Protein AF-A0A0C2DEI0-F1 (afdb_monomer_lite)

pLDDT: mean 89.75, std 11.92, range [42.25, 98.69]

Organism: NCBI:txid51022

Radius of gyration: 16.13 Å; chains: 1; bounding box: 39×39×42 Å

Structure (mmCIF, N/CA/C/O backbone):
data_AF-A0A0C2DEI0-F1
#
_entry.id   AF-A0A0C2DEI0-F1
#
loop_
_atom_site.group_PDB
_atom_site.id
_atom_site.type_symbol
_atom_site.label_atom_id
_atom_site.label_alt_id
_atom_site.label_comp_id
_atom_site.label_asym_id
_atom_site.label_entity_id
_atom_site.label_seq_id
_atom_site.pdbx_PDB_ins_code
_atom_site.Cartn_x
_atom_site.Cartn_y
_atom_site.Cartn_z
_atom_site.occupancy
_atom_site.B_iso_or_equiv
_atom_site.auth_seq_id
_atom_site.auth_comp_id
_atom_site.auth_asym_id
_atom_site.auth_atom_id
_atom_site.pdbx_PDB_model_num
ATOM 1 N N . MET A 1 1 ? -5.768 -21.411 6.398 1.00 59.38 1 MET A N 1
ATOM 2 C CA . MET A 1 1 ? -4.368 -20.958 6.208 1.00 59.38 1 MET A CA 1
ATOM 3 C C . MET A 1 1 ? -3.582 -22.077 5.544 1.00 59.38 1 MET A C 1
ATOM 5 O O . MET A 1 1 ? -3.735 -23.209 5.985 1.00 59.38 1 MET A O 1
ATOM 9 N N . SER A 1 2 ? -2.785 -21.774 4.514 1.00 74.81 2 SER A N 1
ATOM 10 C CA . SER A 1 2 ? -1.926 -22.758 3.835 1.00 74.81 2 SER A CA 1
ATOM 11 C C . SER A 1 2 ? -0.788 -23.247 4.741 1.00 74.81 2 SER A C 1
ATOM 13 O O . SER A 1 2 ? -0.393 -22.553 5.680 1.00 74.81 2 SER A O 1
ATOM 15 N N . GLU A 1 3 ? -0.244 -24.431 4.460 1.00 85.38 3 GLU A N 1
ATOM 16 C CA . GLU A 1 3 ? 0.892 -25.004 5.201 1.00 85.38 3 GLU A CA 1
ATOM 17 C C . GLU A 1 3 ? 2.143 -24.119 5.120 1.00 85.38 3 GLU A C 1
ATOM 19 O O . GLU A 1 3 ? 2.821 -23.915 6.123 1.00 85.38 3 GLU A O 1
ATOM 24 N N . ILE A 1 4 ? 2.371 -23.475 3.971 1.00 85.56 4 ILE A N 1
ATOM 25 C CA . ILE A 1 4 ? 3.492 -22.545 3.760 1.00 85.56 4 ILE A CA 1
ATOM 26 C C . ILE A 1 4 ? 3.439 -21.368 4.747 1.00 85.56 4 ILE A C 1
ATOM 28 O O . ILE A 1 4 ? 4.459 -20.984 5.312 1.00 85.56 4 ILE A O 1
ATOM 32 N N . ARG A 1 5 ? 2.250 -20.826 5.046 1.00 82.38 5 ARG A N 1
ATOM 33 C CA . ARG A 1 5 ? 2.115 -19.752 6.049 1.00 82.38 5 ARG A CA 1
ATOM 34 C C . ARG A 1 5 ? 2.444 -20.209 7.469 1.00 82.38 5 ARG A C 1
ATOM 36 O O . ARG A 1 5 ? 2.839 -19.385 8.286 1.00 82.38 5 ARG A O 1
ATOM 43 N N . LYS A 1 6 ? 2.277 -21.499 7.776 1.00 84.44 6 LYS A N 1
ATOM 44 C CA . LYS A 1 6 ? 2.671 -22.052 9.080 1.00 84.44 6 LYS A CA 1
ATOM 45 C C . LYS A 1 6 ? 4.189 -22.168 9.203 1.00 84.44 6 LYS A C 1
ATOM 47 O O . LYS A 1 6 ? 4.690 -22.011 10.311 1.00 84.44 6 LYS A O 1
ATOM 52 N N . LEU A 1 7 ? 4.890 -22.421 8.095 1.00 90.50 7 LEU A N 1
ATOM 53 C CA . LEU A 1 7 ? 6.355 -22.445 8.043 1.00 90.50 7 LEU A CA 1
ATOM 54 C C . LEU A 1 7 ? 6.948 -21.035 8.147 1.00 90.50 7 LEU A C 1
ATOM 56 O O . LEU A 1 7 ? 7.934 -20.830 8.845 1.00 90.50 7 LEU A O 1
ATOM 60 N N . LEU A 1 8 ? 6.323 -20.055 7.493 1.00 90.56 8 LEU A N 1
ATOM 61 C CA . LEU A 1 8 ? 6.815 -18.677 7.412 1.00 90.56 8 LEU A CA 1
ATOM 62 C C . LEU A 1 8 ? 6.225 -17.776 8.506 1.00 90.56 8 LEU A C 1
ATOM 64 O O . LEU A 1 8 ? 5.699 -16.701 8.231 1.00 90.56 8 LEU A O 1
ATOM 68 N N . GLN A 1 9 ? 6.276 -18.216 9.762 1.00 91.19 9 GLN A N 1
ATOM 69 C CA . GLN A 1 9 ? 5.827 -17.388 10.881 1.00 91.19 9 GLN A CA 1
ATOM 70 C C . GLN A 1 9 ? 6.887 -16.359 11.277 1.00 91.19 9 GLN A C 1
ATOM 72 O O . GLN A 1 9 ? 8.081 -16.648 11.309 1.00 91.19 9 GLN A O 1
ATOM 77 N N . PHE A 1 10 ? 6.434 -15.161 11.646 1.00 93.50 10 PHE A N 1
ATOM 78 C CA . PHE A 1 10 ? 7.301 -14.149 12.241 1.00 93.50 10 PHE A CA 1
ATOM 79 C C . PHE A 1 10 ? 7.885 -14.651 13.567 1.00 93.50 10 PHE A C 1
ATOM 81 O O . PHE A 1 10 ? 7.178 -15.276 14.365 1.00 93.50 10 PHE A O 1
ATOM 88 N N . SER A 1 11 ? 9.159 -14.341 13.816 1.00 94.44 11 SER A N 1
ATOM 89 C CA . SER A 1 11 ? 9.832 -14.673 15.074 1.00 94.44 11 SER A CA 1
ATOM 90 C C . SER A 1 11 ? 9.131 -14.016 16.267 1.00 94.44 11 SER A C 1
ATOM 92 O O . SER A 1 11 ? 8.472 -12.982 16.134 1.00 94.44 11 SER A O 1
ATOM 94 N N . ASN A 1 12 ? 9.291 -14.590 17.461 1.00 94.75 12 ASN A N 1
ATOM 95 C CA . ASN A 1 12 ? 8.683 -14.033 18.673 1.00 94.75 12 ASN A CA 1
ATOM 96 C C . ASN A 1 12 ? 9.120 -12.583 18.939 1.00 94.75 12 ASN A C 1
ATOM 98 O O . ASN A 1 12 ? 8.309 -11.786 19.408 1.00 94.75 12 ASN A O 1
ATOM 102 N N . ASP A 1 13 ? 10.359 -12.228 18.597 1.00 93.50 13 ASP A N 1
ATOM 103 C CA . ASP A 1 13 ? 10.866 -10.865 18.755 1.00 93.50 13 ASP A CA 1
ATOM 104 C C . ASP A 1 13 ? 10.181 -9.888 17.795 1.00 93.50 13 ASP A C 1
ATOM 106 O O . ASP A 1 13 ? 9.659 -8.868 18.246 1.00 93.50 13 ASP A O 1
ATOM 110 N N . TYR A 1 14 ? 10.063 -10.237 16.508 1.00 93.00 14 TYR A N 1
ATOM 111 C CA . TYR A 1 14 ? 9.350 -9.406 15.531 1.00 93.00 14 TYR A CA 1
ATOM 112 C C . TYR A 1 14 ? 7.860 -9.290 15.842 1.00 93.00 14 TYR A C 1
ATOM 114 O O . TYR A 1 14 ? 7.273 -8.230 15.646 1.00 93.00 14 TYR A O 1
ATOM 122 N N . ARG A 1 15 ? 7.241 -10.347 16.380 1.00 93.94 15 ARG A N 1
ATOM 123 C CA . ARG A 1 15 ? 5.848 -10.287 16.845 1.00 93.94 15 ARG A CA 1
ATOM 124 C C . ARG A 1 15 ? 5.693 -9.347 18.033 1.00 93.94 15 ARG A C 1
ATOM 126 O O . ARG A 1 15 ? 4.733 -8.585 18.066 1.00 93.94 15 ARG A O 1
ATOM 133 N N . ARG A 1 16 ? 6.613 -9.387 19.002 1.00 93.00 16 ARG A N 1
ATOM 134 C CA . ARG A 1 16 ? 6.573 -8.525 20.193 1.00 93.00 16 ARG A CA 1
ATOM 135 C C . ARG A 1 16 ? 6.727 -7.052 19.818 1.00 93.00 16 ARG A C 1
ATOM 137 O O . ARG A 1 16 ? 5.898 -6.245 20.223 1.00 93.00 16 ARG A O 1
ATOM 144 N N . GLU A 1 17 ? 7.744 -6.724 19.024 1.00 92.00 17 GLU A N 1
ATOM 145 C CA . GLU A 1 17 ? 7.976 -5.355 18.545 1.00 92.00 17 GLU A CA 1
ATOM 146 C C . GLU A 1 17 ? 6.839 -4.882 17.630 1.00 92.00 17 GLU A C 1
ATOM 148 O O . GLU A 1 17 ? 6.298 -3.790 17.795 1.00 92.00 17 GLU A O 1
ATOM 153 N N . GLY A 1 18 ? 6.406 -5.750 16.717 1.00 92.69 18 GLY A N 1
ATOM 154 C CA . GLY A 1 18 ? 5.309 -5.478 15.803 1.00 92.69 18 GLY A CA 1
ATOM 155 C C . GLY A 1 18 ? 3.980 -5.228 16.509 1.00 92.69 18 GLY A C 1
ATOM 156 O O . GLY A 1 18 ? 3.272 -4.294 16.151 1.00 92.69 18 GLY A O 1
ATOM 157 N N . ASN A 1 19 ? 3.635 -6.012 17.534 1.00 93.25 19 ASN A N 1
ATOM 158 C CA . ASN A 1 19 ? 2.376 -5.849 18.270 1.00 93.25 19 ASN A CA 1
ATOM 159 C C . ASN A 1 19 ? 2.254 -4.473 18.923 1.00 93.25 19 ASN A C 1
ATOM 161 O O . ASN A 1 19 ? 1.193 -3.867 18.831 1.00 93.25 19 ASN A O 1
ATOM 165 N N . TYR A 1 20 ? 3.344 -3.948 19.487 1.00 88.75 20 TYR A N 1
ATOM 166 C CA . TYR A 1 20 ? 3.351 -2.594 20.039 1.00 88.75 20 TYR A CA 1
ATOM 167 C C . TYR A 1 20 ? 2.947 -1.550 18.985 1.00 88.75 20 TYR A C 1
ATOM 169 O O . TYR A 1 20 ? 2.083 -0.706 19.226 1.00 88.75 20 TYR A O 1
ATOM 177 N N . MET A 1 21 ? 3.508 -1.652 17.778 1.00 87.50 21 MET A N 1
ATOM 178 C CA . MET A 1 21 ? 3.168 -0.758 16.668 1.00 87.50 21 MET A CA 1
ATOM 179 C C . MET A 1 21 ? 1.740 -0.965 16.156 1.00 87.50 21 MET A C 1
ATOM 181 O O . MET A 1 21 ? 1.054 -0.003 15.808 1.00 87.50 21 MET A O 1
ATOM 185 N N . ILE A 1 22 ? 1.273 -2.211 16.117 1.00 89.69 22 ILE A N 1
ATOM 186 C CA . ILE A 1 22 ? -0.091 -2.552 15.708 1.00 89.69 22 ILE A CA 1
ATOM 187 C C . ILE A 1 22 ? -1.121 -1.966 16.659 1.00 89.69 22 ILE A C 1
ATOM 189 O O . ILE A 1 22 ? -2.128 -1.445 16.184 1.00 89.69 22 ILE A O 1
ATOM 193 N N . ASP A 1 23 ? -0.879 -2.018 17.963 1.00 87.81 23 ASP A N 1
ATOM 194 C CA . ASP A 1 23 ? -1.809 -1.482 18.953 1.00 87.81 23 ASP A CA 1
ATOM 195 C C . ASP A 1 23 ? -1.954 0.036 18.798 1.00 87.81 23 ASP A C 1
ATOM 197 O O . ASP A 1 23 ? -3.075 0.543 18.783 1.00 87.81 23 ASP A O 1
ATOM 201 N N . LEU A 1 24 ? -0.851 0.750 18.537 1.00 84.06 24 LEU A N 1
ATOM 202 C CA . LEU A 1 24 ? -0.876 2.184 18.225 1.00 84.06 24 LEU A CA 1
ATOM 203 C C . LEU A 1 24 ? -1.666 2.495 16.944 1.00 84.06 24 LEU A C 1
ATOM 205 O O . LEU A 1 24 ? -2.422 3.466 16.893 1.00 84.06 24 LEU A O 1
ATOM 209 N N . LEU A 1 25 ? -1.507 1.678 15.898 1.00 83.75 25 LEU A N 1
ATOM 210 C CA . LEU A 1 25 ? -2.193 1.888 14.622 1.00 83.75 25 LEU A CA 1
ATOM 211 C C . LEU A 1 25 ? -3.681 1.530 14.699 1.00 83.75 25 LEU A C 1
ATOM 213 O O . LEU A 1 25 ? -4.513 2.282 14.194 1.00 83.75 25 LEU A O 1
ATOM 217 N N . ARG A 1 26 ? -4.040 0.419 15.354 1.00 80.38 26 ARG A N 1
ATOM 218 C CA . ARG A 1 26 ? -5.418 -0.101 15.411 1.00 80.38 26 ARG A CA 1
ATOM 219 C C . ARG A 1 26 ? -6.407 0.848 16.070 1.00 80.38 26 ARG A C 1
ATOM 221 O O . ARG A 1 26 ? -7.588 0.772 15.742 1.00 80.38 26 ARG A O 1
ATOM 228 N N . MET A 1 27 ? -5.942 1.750 16.935 1.00 67.44 27 MET A N 1
ATOM 229 C CA . MET A 1 27 ? -6.793 2.774 17.549 1.00 67.44 27 MET A CA 1
ATOM 230 C C . MET A 1 27 ? -7.466 3.680 16.509 1.00 67.44 27 MET A C 1
ATOM 232 O O . MET A 1 27 ? -8.609 4.078 16.704 1.00 67.44 27 MET A O 1
ATOM 236 N N . ASN A 1 28 ? -6.786 3.956 15.391 1.00 73.06 28 ASN A N 1
ATOM 237 C CA . ASN A 1 28 ? -7.259 4.882 14.354 1.00 73.06 28 ASN A CA 1
ATOM 238 C C . ASN A 1 28 ? -7.402 4.223 12.968 1.00 73.06 28 ASN A C 1
ATOM 240 O O . ASN A 1 28 ? -8.036 4.776 12.068 1.00 73.06 28 ASN A O 1
ATOM 244 N N . TYR A 1 29 ? -6.813 3.040 12.786 1.00 76.44 29 TYR A N 1
ATOM 245 C CA . TYR A 1 29 ? -6.652 2.383 11.495 1.00 76.44 29 TYR A CA 1
ATOM 246 C C . TYR A 1 29 ? -6.900 0.883 11.630 1.00 76.44 29 TYR A C 1
ATOM 248 O O . TYR A 1 29 ? -6.016 0.096 11.969 1.00 76.44 29 TYR A O 1
ATOM 256 N N . SER A 1 30 ? -8.127 0.474 11.324 1.00 77.75 30 SER A N 1
ATOM 257 C CA . SER A 1 30 ? -8.475 -0.929 11.127 1.00 77.75 30 SER A CA 1
ATOM 258 C C . SER A 1 30 ? -8.996 -1.127 9.711 1.00 77.75 30 SER A C 1
ATOM 260 O O . SER A 1 30 ? -9.523 -0.204 9.095 1.00 77.75 30 SER A O 1
ATOM 262 N N . ASN A 1 31 ? -8.834 -2.342 9.193 1.00 81.75 31 ASN A N 1
ATOM 263 C CA . ASN A 1 31 ? -9.343 -2.740 7.886 1.00 81.75 31 ASN A CA 1
ATOM 264 C C . ASN A 1 31 ? -8.809 -1.883 6.723 1.00 81.75 31 ASN A C 1
ATOM 266 O O . ASN A 1 31 ? -9.553 -1.177 6.049 1.00 81.75 31 ASN A O 1
ATOM 270 N N . LEU A 1 32 ? -7.495 -1.947 6.498 1.00 94.06 32 LEU A N 1
ATOM 271 C CA . LEU A 1 32 ? -6.811 -1.091 5.530 1.00 94.06 32 LEU A CA 1
ATOM 272 C C . LEU A 1 32 ? -6.886 -1.639 4.101 1.00 94.06 32 LEU A C 1
ATOM 274 O O . LEU A 1 32 ? -6.723 -2.844 3.873 1.00 94.06 32 LEU A O 1
ATOM 278 N N . MET A 1 33 ? -7.045 -0.721 3.144 1.00 97.06 33 MET A N 1
ATOM 279 C CA . MET A 1 33 ? -6.646 -0.919 1.754 1.00 97.06 33 MET A CA 1
ATOM 280 C C . MET A 1 33 ? -5.148 -0.630 1.625 1.00 97.06 33 MET A C 1
ATOM 282 O O . MET A 1 33 ? -4.708 0.517 1.697 1.00 97.06 33 MET A O 1
ATOM 286 N N . CYS A 1 34 ? -4.350 -1.669 1.439 1.00 97.75 34 CYS A N 1
ATOM 287 C CA . CYS A 1 34 ? -2.906 -1.537 1.334 1.00 97.75 34 CYS A CA 1
ATOM 288 C C . CYS A 1 34 ? -2.447 -1.444 -0.116 1.00 97.75 34 CYS A C 1
ATOM 290 O O . CYS A 1 34 ? -3.028 -2.061 -1.007 1.00 97.75 34 CYS A O 1
ATOM 292 N N . ILE A 1 35 ? -1.396 -0.668 -0.355 1.00 98.56 35 ILE A N 1
ATOM 293 C CA . ILE A 1 35 ? -0.853 -0.409 -1.686 1.00 98.56 35 ILE A CA 1
ATOM 294 C C . ILE A 1 35 ? 0.655 -0.589 -1.612 1.00 98.56 35 ILE A C 1
ATOM 296 O O . ILE A 1 35 ? 1.301 0.038 -0.780 1.00 98.56 35 ILE A O 1
ATOM 300 N N . HIS A 1 36 ? 1.224 -1.405 -2.490 1.00 98.44 36 HIS A N 1
ATOM 301 C CA . HIS A 1 36 ? 2.668 -1.475 -2.682 1.00 98.44 36 HIS A CA 1
ATOM 302 C C . HIS A 1 36 ? 3.063 -0.759 -3.973 1.00 98.44 36 HIS A C 1
ATOM 304 O O . HIS A 1 36 ? 2.525 -1.070 -5.044 1.00 98.44 36 HIS A O 1
ATOM 310 N N . ILE A 1 37 ? 4.024 0.159 -3.872 1.00 98.00 37 ILE A N 1
ATOM 311 C CA . ILE A 1 37 ? 4.657 0.851 -4.999 1.00 98.00 37 ILE A CA 1
ATOM 312 C C . ILE A 1 37 ? 6.140 0.488 -5.084 1.00 98.00 37 ILE A C 1
ATOM 314 O O . ILE A 1 37 ? 6.789 0.271 -4.063 1.00 98.00 37 ILE A O 1
ATOM 318 N N . ARG A 1 38 ? 6.674 0.440 -6.307 1.00 95.94 38 ARG A N 1
ATOM 319 C CA . ARG A 1 38 ? 8.112 0.304 -6.572 1.00 95.94 38 ARG A CA 1
ATOM 320 C C . ARG A 1 38 ? 8.492 1.286 -7.667 1.00 95.94 38 ARG A C 1
ATOM 322 O O . ARG A 1 38 ? 7.883 1.273 -8.741 1.00 95.94 38 ARG A O 1
ATOM 329 N N . ARG A 1 39 ? 9.447 2.173 -7.389 1.00 94.06 39 ARG A N 1
ATOM 330 C CA . ARG A 1 39 ? 9.822 3.230 -8.333 1.00 94.06 39 ARG A CA 1
ATOM 331 C C . ARG A 1 39 ? 11.310 3.406 -8.539 1.00 94.06 39 ARG A C 1
ATOM 333 O O . ARG A 1 39 ? 11.679 3.551 -9.689 1.00 94.06 39 ARG A O 1
ATOM 340 N N . THR A 1 40 ? 12.128 3.452 -7.497 1.00 92.56 40 THR A N 1
ATOM 341 C CA . THR A 1 40 ? 13.501 3.989 -7.552 1.00 92.56 40 THR A CA 1
ATOM 342 C C . THR A 1 40 ? 14.317 3.451 -8.735 1.00 92.56 40 THR A C 1
ATOM 344 O O . THR A 1 40 ? 14.473 4.132 -9.747 1.00 92.56 40 THR A O 1
ATOM 347 N N . ASP A 1 41 ? 14.760 2.205 -8.647 1.00 86.56 41 ASP A N 1
ATOM 348 C CA . ASP A 1 41 ? 15.402 1.441 -9.717 1.00 86.56 41 ASP A CA 1
ATOM 349 C C . ASP A 1 41 ? 14.458 1.183 -10.907 1.00 86.56 41 ASP A C 1
ATOM 351 O O . ASP A 1 41 ? 14.874 1.201 -12.065 1.00 86.56 41 ASP A O 1
ATOM 355 N N . PHE A 1 42 ? 13.160 1.030 -10.643 1.00 88.12 42 PHE A N 1
ATOM 356 C CA . PHE A 1 42 ? 12.150 0.694 -11.653 1.00 88.12 42 PHE A CA 1
ATOM 357 C C . PHE A 1 42 ? 11.859 1.819 -12.665 1.00 88.12 42 PHE A C 1
ATOM 359 O O . PHE A 1 42 ? 11.310 1.551 -13.738 1.00 88.12 42 PHE A O 1
ATOM 366 N N . VAL A 1 43 ? 12.204 3.075 -12.358 1.00 87.88 43 VAL A N 1
ATOM 367 C CA . VAL A 1 43 ? 12.072 4.207 -13.289 1.00 87.88 43 VAL A CA 1
ATOM 368 C C . VAL A 1 43 ? 13.044 4.039 -14.455 1.00 87.88 43 VAL A C 1
ATOM 370 O O . VAL A 1 43 ? 12.648 4.270 -15.595 1.00 87.88 43 VAL A O 1
ATOM 373 N N . GLY A 1 44 ? 14.277 3.589 -14.194 1.00 83.12 44 GLY A N 1
ATOM 374 C CA . GLY A 1 44 ? 15.311 3.419 -15.223 1.00 83.12 44 GLY A CA 1
ATOM 375 C C . GLY A 1 44 ? 14.979 2.338 -16.254 1.00 83.12 44 GLY A C 1
ATOM 376 O O . GLY A 1 44 ? 15.372 2.450 -17.410 1.00 83.12 44 GLY A O 1
ATOM 377 N N . ILE A 1 45 ? 14.193 1.340 -15.850 1.00 81.81 45 ILE A N 1
ATOM 378 C CA . ILE A 1 45 ? 13.757 0.212 -16.687 1.00 81.81 45 ILE A CA 1
ATOM 379 C C . ILE A 1 45 ? 12.283 0.316 -17.121 1.00 81.81 45 ILE A C 1
ATOM 381 O O . ILE A 1 45 ? 11.703 -0.649 -17.605 1.00 81.81 45 ILE A O 1
ATOM 385 N N . ASN A 1 46 ? 11.665 1.493 -16.963 1.00 85.50 46 ASN A N 1
ATOM 386 C CA . ASN A 1 46 ? 10.300 1.800 -17.409 1.00 85.50 46 ASN A CA 1
ATOM 387 C C . ASN A 1 46 ? 9.204 0.847 -16.882 1.00 85.50 46 ASN A C 1
ATOM 389 O O . ASN A 1 46 ? 8.172 0.672 -17.526 1.00 85.50 46 ASN A O 1
ATOM 393 N N . VAL A 1 47 ? 9.388 0.266 -15.692 1.00 86.88 47 VAL A N 1
ATOM 394 C CA . VAL A 1 47 ? 8.392 -0.604 -15.023 1.00 86.88 47 VAL A CA 1
ATOM 395 C C . VAL A 1 47 ? 7.884 -0.035 -13.697 1.00 86.88 47 VAL A C 1
ATOM 397 O O . VAL A 1 47 ? 7.159 -0.688 -12.950 1.00 86.88 47 VAL A O 1
ATOM 400 N N . ALA A 1 48 ? 8.236 1.216 -13.400 1.00 91.50 48 ALA A N 1
ATOM 401 C CA . ALA A 1 48 ? 7.796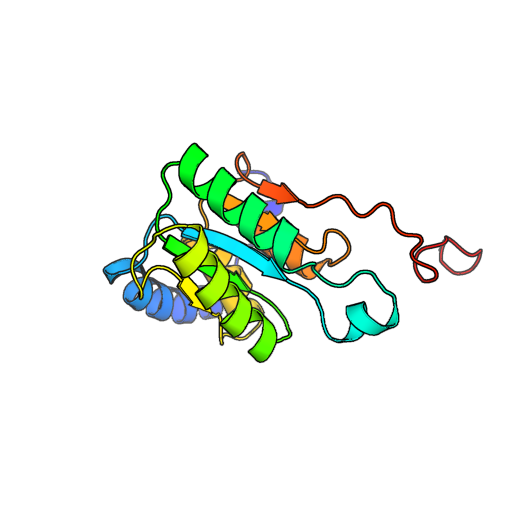 1.915 -12.201 1.00 91.50 48 ALA A CA 1
ATOM 402 C C . ALA A 1 48 ? 6.269 2.023 -12.102 1.00 91.50 48 ALA A C 1
ATOM 404 O O . ALA A 1 48 ? 5.562 2.129 -13.110 1.00 91.50 48 ALA A O 1
ATOM 405 N N . THR A 1 49 ? 5.783 2.068 -10.860 1.00 94.12 49 THR A N 1
ATOM 406 C CA . THR A 1 49 ? 4.387 2.366 -10.528 1.00 94.12 49 THR A CA 1
ATOM 407 C C . THR A 1 49 ? 3.900 3.645 -11.221 1.00 94.12 49 THR A C 1
ATOM 409 O O . THR A 1 49 ? 4.462 4.728 -11.003 1.00 94.12 49 THR A O 1
ATOM 412 N N . ASP A 1 50 ? 2.795 3.542 -11.968 1.00 95.19 50 ASP A N 1
ATOM 413 C CA . ASP A 1 50 ? 2.063 4.703 -12.482 1.00 95.19 50 ASP A CA 1
ATOM 414 C C . ASP A 1 50 ? 1.165 5.322 -11.401 1.00 95.19 50 ASP A C 1
ATOM 416 O O . ASP A 1 50 ? 0.469 4.623 -10.664 1.00 95.19 50 ASP A O 1
ATOM 420 N N . MET A 1 51 ? 1.163 6.652 -11.303 1.00 97.06 51 MET A N 1
ATOM 421 C CA . MET A 1 51 ? 0.386 7.367 -10.286 1.00 97.06 51 MET A CA 1
ATOM 422 C C . MET A 1 51 ? -1.117 7.261 -10.546 1.00 97.06 51 MET A C 1
ATOM 424 O O . MET A 1 51 ? -1.885 6.932 -9.643 1.00 97.06 51 MET A O 1
ATOM 428 N N . LYS A 1 52 ? -1.547 7.590 -11.768 1.00 97.44 52 LYS A N 1
ATOM 429 C CA . LYS A 1 52 ? -2.959 7.811 -12.082 1.00 97.44 52 LYS A CA 1
ATOM 430 C C . LYS A 1 52 ? -3.732 6.503 -11.983 1.00 97.44 52 LYS A C 1
ATOM 432 O O . LYS A 1 52 ? -4.744 6.444 -11.289 1.00 97.44 52 LYS A O 1
ATOM 437 N N . SER A 1 53 ? -3.238 5.457 -12.632 1.00 96.94 53 SER A N 1
ATOM 438 C CA . SER A 1 53 ? -3.893 4.154 -12.653 1.00 96.94 53 SER A CA 1
ATOM 439 C C . SER A 1 53 ? -3.914 3.503 -11.268 1.00 96.94 53 SER A C 1
ATOM 441 O O . SER A 1 53 ? -4.926 2.918 -10.888 1.00 96.94 53 SER A O 1
ATOM 443 N N . THR A 1 54 ? -2.842 3.656 -10.481 1.00 98.19 54 THR A N 1
ATOM 444 C CA . THR A 1 54 ? -2.770 3.106 -9.117 1.00 98.19 54 THR A CA 1
ATOM 445 C C . THR A 1 54 ? -3.758 3.791 -8.182 1.00 98.19 54 THR A C 1
ATOM 447 O O . THR A 1 54 ? -4.465 3.111 -7.442 1.00 98.19 54 THR A O 1
ATOM 450 N N . VAL A 1 55 ? -3.850 5.125 -8.226 1.00 98.69 55 VAL A N 1
ATOM 451 C CA . VAL A 1 55 ? -4.822 5.888 -7.423 1.00 98.69 55 VAL A CA 1
ATOM 452 C C . VAL A 1 55 ? -6.257 5.493 -7.782 1.00 98.69 55 VAL A C 1
ATOM 454 O O . VAL A 1 55 ? -7.104 5.365 -6.894 1.00 98.69 55 VAL A O 1
ATOM 457 N N . ASP A 1 56 ? -6.532 5.268 -9.066 1.00 98.50 56 ASP A N 1
ATOM 458 C CA . ASP A 1 56 ? -7.866 4.906 -9.554 1.00 98.50 56 ASP A CA 1
ATOM 459 C C . ASP A 1 56 ? -8.255 3.505 -9.102 1.00 98.50 56 ASP A C 1
ATOM 461 O O . ASP A 1 56 ? -9.327 3.314 -8.524 1.00 98.50 56 ASP A O 1
ATOM 465 N N . ALA A 1 57 ? -7.350 2.545 -9.283 1.00 98.44 57 ALA A N 1
ATOM 466 C CA . ALA A 1 57 ? -7.533 1.179 -8.820 1.00 98.44 57 ALA A CA 1
ATOM 467 C C . ALA A 1 57 ? -7.711 1.124 -7.296 1.00 98.44 57 ALA A C 1
ATOM 469 O O . ALA A 1 57 ? -8.678 0.533 -6.820 1.00 98.44 57 ALA A O 1
ATOM 470 N N . ALA A 1 58 ? -6.840 1.786 -6.528 1.00 98.50 58 ALA A N 1
ATOM 471 C CA . ALA A 1 58 ? -6.904 1.784 -5.070 1.00 98.50 58 ALA A CA 1
ATOM 472 C C . ALA A 1 58 ? -8.239 2.329 -4.545 1.00 98.50 58 ALA A C 1
ATOM 474 O O . ALA A 1 58 ? -8.871 1.697 -3.699 1.00 98.50 58 ALA A O 1
ATOM 475 N N . ASN A 1 59 ? -8.699 3.466 -5.075 1.00 98.69 59 ASN A N 1
ATOM 476 C CA . ASN A 1 59 ? -9.978 4.058 -4.685 1.00 98.69 59 ASN A CA 1
ATOM 477 C C . ASN A 1 59 ? -11.174 3.176 -5.067 1.00 98.69 59 ASN A C 1
ATOM 479 O O . ASN A 1 59 ? -12.113 3.042 -4.282 1.00 98.69 59 ASN A O 1
ATOM 483 N N . ASN A 1 60 ? -11.154 2.571 -6.257 1.00 98.38 60 ASN A N 1
ATOM 484 C CA . ASN A 1 60 ? -12.234 1.694 -6.708 1.00 98.38 60 ASN A CA 1
ATOM 485 C C . ASN A 1 60 ? -12.317 0.421 -5.861 1.00 98.38 60 ASN A C 1
ATOM 487 O O . ASN A 1 60 ? -13.402 0.078 -5.392 1.00 98.38 60 ASN A O 1
ATOM 491 N N . ILE A 1 61 ? -11.179 -0.230 -5.603 1.00 97.50 61 ILE A N 1
ATOM 492 C CA . ILE A 1 61 ? -11.102 -1.424 -4.752 1.00 97.50 61 ILE A CA 1
ATOM 493 C C . ILE A 1 61 ? -11.570 -1.092 -3.333 1.00 97.50 61 ILE A C 1
ATOM 495 O O . ILE A 1 61 ? -12.396 -1.815 -2.779 1.00 97.50 61 ILE A O 1
ATOM 499 N N . ALA A 1 62 ? -11.096 0.017 -2.757 1.00 97.38 62 ALA A N 1
ATOM 500 C CA . ALA A 1 62 ? -11.489 0.439 -1.416 1.00 97.38 62 ALA A CA 1
ATOM 501 C C . ALA A 1 62 ? -13.011 0.614 -1.298 1.00 97.38 62 ALA A C 1
ATOM 503 O O . ALA A 1 62 ? -13.620 0.041 -0.398 1.00 97.38 62 ALA A O 1
ATOM 504 N N . ARG A 1 63 ? -13.653 1.297 -2.258 1.00 96.88 63 ARG A N 1
ATOM 505 C CA . ARG A 1 63 ? -15.119 1.450 -2.287 1.00 96.88 63 ARG A CA 1
ATOM 506 C C . ARG A 1 63 ? -15.845 0.114 -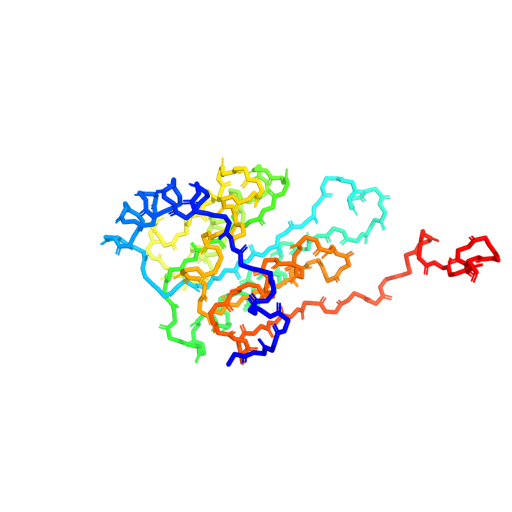2.427 1.00 96.88 63 ARG A C 1
ATOM 508 O O . ARG A 1 63 ? -16.786 -0.137 -1.684 1.00 96.88 63 ARG A O 1
ATOM 515 N N . GLN A 1 64 ? -15.396 -0.751 -3.337 1.00 96.12 64 GLN A N 1
ATOM 516 C CA . GLN A 1 64 ? -15.995 -2.076 -3.547 1.00 96.12 64 GLN A CA 1
ATOM 517 C C . GLN A 1 64 ? -15.899 -2.971 -2.307 1.00 96.12 64 GLN A C 1
ATOM 519 O O . GLN A 1 64 ? -16.790 -3.777 -2.057 1.00 96.12 64 GLN A O 1
ATOM 524 N N . ARG A 1 65 ? -14.821 -2.833 -1.529 1.00 94.12 65 ARG A N 1
ATOM 525 C CA . ARG A 1 65 ? -14.565 -3.624 -0.319 1.00 94.12 65 ARG A CA 1
ATOM 526 C C . ARG A 1 65 ? -15.020 -2.936 0.974 1.00 94.12 65 ARG A C 1
ATOM 528 O O . ARG A 1 65 ? -14.814 -3.499 2.044 1.00 94.12 65 ARG A O 1
ATOM 535 N N . GLY A 1 66 ? -15.629 -1.748 0.895 1.00 94.75 66 GLY A N 1
ATOM 536 C CA . GLY A 1 66 ? -16.088 -0.993 2.066 1.00 94.75 66 GLY A CA 1
ATOM 537 C C . GLY A 1 66 ? -14.957 -0.503 2.980 1.00 94.75 66 GLY A C 1
ATOM 538 O O . GLY A 1 66 ? -15.145 -0.404 4.190 1.00 94.75 66 GLY A O 1
ATOM 539 N N . LEU A 1 67 ? -13.776 -0.227 2.423 1.00 94.69 67 LEU A N 1
ATOM 540 C CA . LEU A 1 67 ? -12.593 0.250 3.143 1.00 94.69 67 LEU A CA 1
ATOM 541 C C . LEU A 1 67 ? -12.450 1.767 2.950 1.00 94.69 67 LEU A C 1
ATOM 543 O O . LEU A 1 67 ? -12.600 2.269 1.838 1.00 94.69 67 LEU A O 1
ATOM 547 N N . SER A 1 68 ? -12.137 2.496 4.021 1.00 95.00 68 SER A N 1
ATOM 548 C CA . SER A 1 68 ? -11.998 3.965 4.007 1.00 95.00 68 SER A CA 1
ATOM 549 C C . SER A 1 68 ? -10.610 4.462 4.413 1.00 95.00 68 SER A C 1
ATOM 551 O O . SER A 1 68 ? -10.333 5.659 4.340 1.00 95.00 68 SER A O 1
ATOM 553 N N . LYS A 1 69 ? -9.735 3.552 4.848 1.00 96.56 69 LYS A N 1
ATOM 554 C CA . LYS A 1 69 ? -8.374 3.844 5.293 1.00 96.56 69 LYS A CA 1
ATOM 555 C C . LYS A 1 69 ? -7.360 3.105 4.422 1.00 96.56 69 LYS A C 1
ATOM 557 O O . LYS A 1 69 ? -7.606 1.977 3.990 1.00 96.56 69 LYS A O 1
ATOM 562 N N . PHE A 1 70 ? -6.210 3.730 4.193 1.00 97.88 70 PHE A N 1
ATOM 563 C CA . PHE A 1 70 ? -5.180 3.253 3.277 1.00 97.88 70 PHE A CA 1
ATOM 564 C C . PHE A 1 70 ? -3.807 3.206 3.940 1.00 97.88 70 PHE A C 1
ATOM 566 O O . PHE A 1 70 ? -3.491 4.033 4.795 1.00 97.88 70 PHE A O 1
ATOM 573 N N . LEU A 1 71 ? -2.964 2.283 3.484 1.00 97.62 71 LEU A N 1
ATOM 574 C CA . LEU A 1 71 ? -1.553 2.227 3.855 1.00 97.62 71 LEU A CA 1
ATOM 575 C C . LEU A 1 71 ? -0.690 1.986 2.621 1.00 97.62 71 LEU A C 1
ATOM 577 O O . LEU A 1 71 ? -0.900 1.023 1.886 1.00 97.62 71 LEU A O 1
ATOM 581 N N . ILE A 1 72 ? 0.274 2.873 2.395 1.00 98.56 72 ILE A N 1
ATOM 582 C CA . ILE A 1 72 ? 1.184 2.810 1.254 1.00 98.56 72 ILE A CA 1
ATOM 583 C C . ILE A 1 72 ? 2.538 2.274 1.721 1.00 98.56 72 ILE A C 1
ATOM 585 O O . ILE A 1 72 ? 3.169 2.861 2.601 1.00 98.56 72 ILE A O 1
ATOM 589 N N . PHE A 1 73 ? 2.994 1.204 1.080 1.00 98.44 73 PHE A N 1
ATOM 590 C CA . PHE A 1 73 ? 4.325 0.610 1.183 1.00 98.44 73 PHE A CA 1
ATOM 591 C C . PHE A 1 73 ? 5.139 0.915 -0.073 1.00 98.44 73 PHE A C 1
ATOM 593 O O . PHE A 1 73 ? 4.576 1.004 -1.166 1.00 98.44 73 PHE A O 1
ATOM 600 N N . GLY A 1 74 ? 6.455 1.062 0.074 1.00 97.19 74 GLY A N 1
ATOM 601 C CA . GLY A 1 74 ? 7.350 1.272 -1.060 1.00 97.19 74 GLY A CA 1
ATOM 602 C C . GLY A 1 74 ? 8.624 2.048 -0.745 1.00 97.19 74 GLY A C 1
ATOM 603 O O . GLY A 1 74 ? 8.903 2.431 0.398 1.00 97.19 74 GLY A O 1
ATOM 604 N N . ASP A 1 75 ? 9.382 2.276 -1.811 1.00 96.81 75 ASP A N 1
ATOM 605 C CA . ASP A 1 75 ? 10.771 2.738 -1.820 1.00 96.81 75 ASP A CA 1
ATOM 606 C C . ASP A 1 75 ? 10.941 4.247 -2.079 1.00 96.81 75 ASP A C 1
ATOM 608 O O . ASP A 1 75 ? 11.974 4.814 -1.737 1.00 96.81 75 ASP A O 1
ATOM 612 N N . ASP A 1 76 ? 9.931 4.928 -2.626 1.00 97.19 76 ASP A N 1
ATOM 613 C CA . ASP A 1 76 ? 9.984 6.363 -2.946 1.00 97.19 76 ASP A CA 1
ATOM 614 C C . ASP A 1 76 ? 9.033 7.178 -2.052 1.00 97.19 76 ASP A C 1
ATOM 616 O O . ASP A 1 76 ? 7.851 7.363 -2.357 1.00 97.19 76 ASP A O 1
ATOM 620 N N . LYS A 1 77 ? 9.553 7.706 -0.935 1.00 96.81 77 LYS A N 1
ATOM 621 C CA . LYS A 1 77 ? 8.747 8.444 0.059 1.00 96.81 77 LYS A CA 1
ATOM 622 C C . LYS A 1 77 ? 8.093 9.709 -0.504 1.00 96.81 77 LYS A C 1
ATOM 624 O O . LYS A 1 77 ? 6.965 10.028 -0.123 1.00 96.81 77 LYS A O 1
ATOM 629 N N . ASN A 1 78 ? 8.759 10.407 -1.425 1.00 97.62 78 ASN A N 1
ATOM 630 C CA . ASN A 1 78 ? 8.211 11.612 -2.051 1.00 97.62 78 ASN A CA 1
ATOM 631 C C . ASN A 1 78 ? 7.026 11.262 -2.952 1.00 97.62 78 ASN A C 1
ATOM 633 O O . ASN A 1 78 ? 5.995 11.939 -2.927 1.00 97.62 78 ASN A O 1
ATOM 637 N N . PHE A 1 79 ? 7.151 10.190 -3.731 1.00 98.12 79 PHE A N 1
ATOM 638 C CA . PHE A 1 79 ? 6.057 9.706 -4.558 1.00 98.12 79 PHE A CA 1
ATOM 639 C C . PHE A 1 79 ? 4.894 9.173 -3.722 1.00 98.12 79 PHE A C 1
ATOM 641 O O . PHE A 1 79 ? 3.748 9.527 -3.995 1.00 98.12 79 PHE A O 1
ATOM 648 N N . MET A 1 80 ? 5.169 8.389 -2.677 1.00 98.56 80 MET A N 1
ATOM 649 C CA . MET A 1 80 ? 4.139 7.871 -1.770 1.00 98.56 80 MET A CA 1
ATOM 650 C C . MET A 1 80 ? 3.329 9.003 -1.124 1.00 98.56 80 MET A C 1
ATOM 652 O O . MET A 1 80 ? 2.108 8.909 -1.041 1.00 98.56 80 MET A O 1
ATOM 656 N N . HIS A 1 81 ? 3.978 10.103 -0.728 1.00 98.44 81 HIS A N 1
ATOM 657 C CA . HIS A 1 81 ? 3.282 11.276 -0.194 1.00 98.44 81 HIS A CA 1
ATOM 658 C C . HIS A 1 81 ? 2.410 11.978 -1.251 1.00 98.44 81 HIS A C 1
ATOM 660 O O . HIS A 1 81 ? 1.255 12.310 -1.001 1.00 98.44 81 HIS A O 1
ATOM 666 N N . LYS A 1 82 ? 2.904 12.153 -2.482 1.00 98.62 82 LYS A N 1
ATOM 667 C CA . LYS A 1 82 ? 2.074 12.692 -3.579 1.00 98.62 82 LYS A CA 1
ATOM 668 C C . LYS A 1 82 ? 0.887 11.775 -3.902 1.00 98.62 82 LYS A C 1
ATOM 670 O O . LYS A 1 82 ? -0.204 12.255 -4.221 1.00 98.62 82 LYS A O 1
ATOM 675 N N . MET A 1 83 ? 1.090 10.462 -3.803 1.00 98.69 83 MET A N 1
ATOM 676 C CA . MET A 1 83 ? 0.041 9.464 -3.980 1.00 98.69 83 MET A CA 1
ATOM 677 C C . MET A 1 83 ? -1.006 9.551 -2.874 1.00 98.69 83 MET A C 1
ATOM 679 O O . MET A 1 83 ? -2.191 9.524 -3.190 1.00 98.69 83 MET A O 1
ATOM 683 N N . SER A 1 84 ? -0.608 9.730 -1.610 1.00 98.56 84 SER A N 1
ATOM 684 C CA . SER A 1 84 ? -1.564 9.864 -0.505 1.00 98.56 84 SER A CA 1
ATOM 685 C C . SER A 1 84 ? -2.499 11.057 -0.709 1.00 98.56 84 SER A C 1
ATOM 687 O O . SER A 1 84 ? -3.716 10.902 -0.623 1.00 98.56 84 SER A O 1
ATOM 689 N N . LEU A 1 85 ? -1.953 12.215 -1.097 1.00 98.62 85 LEU A N 1
ATOM 690 C CA . LEU A 1 85 ? -2.747 13.404 -1.430 1.00 98.62 85 LEU A CA 1
ATOM 691 C C . LEU A 1 85 ? -3.697 13.152 -2.611 1.00 98.62 85 LEU A C 1
ATOM 693 O O . LEU A 1 85 ? -4.846 13.593 -2.600 1.00 98.62 85 LEU A O 1
ATOM 697 N N . SER A 1 86 ? -3.235 12.414 -3.622 1.00 98.69 86 SER A N 1
ATOM 698 C CA . SER A 1 86 ? -4.037 12.080 -4.805 1.00 98.69 86 SER A CA 1
ATOM 699 C C . SER A 1 86 ? -5.176 11.109 -4.481 1.00 98.69 86 SER A C 1
ATOM 701 O O . SER A 1 86 ? -6.290 11.300 -4.972 1.00 98.69 86 SER A O 1
ATOM 703 N N . ILE A 1 87 ? -4.929 10.109 -3.625 1.00 98.69 87 ILE A N 1
ATOM 704 C CA . ILE A 1 87 ? -5.948 9.182 -3.113 1.00 98.69 87 ILE A CA 1
ATOM 705 C C . ILE A 1 87 ? -7.029 9.960 -2.374 1.00 98.69 87 ILE A C 1
ATOM 707 O O . ILE A 1 87 ? -8.198 9.813 -2.719 1.00 98.69 87 ILE A O 1
ATOM 711 N N . ILE A 1 88 ? -6.648 10.822 -1.426 1.00 98.56 88 ILE A N 1
ATOM 712 C CA . ILE A 1 88 ? -7.586 11.629 -0.632 1.00 98.56 88 ILE A CA 1
ATOM 713 C C . ILE A 1 88 ? -8.432 12.512 -1.550 1.00 98.56 88 ILE A C 1
ATOM 715 O O . ILE A 1 88 ? -9.659 12.411 -1.549 1.00 98.56 88 ILE A O 1
ATOM 719 N N . LYS A 1 89 ? -7.780 13.318 -2.399 1.00 98.38 89 LYS A N 1
ATOM 720 C CA . LYS A 1 89 ? -8.455 14.283 -3.275 1.00 98.38 89 LYS A CA 1
ATOM 721 C C . LYS A 1 89 ? -9.406 13.612 -4.266 1.00 98.38 89 LYS A C 1
ATOM 723 O O . LYS A 1 89 ? -10.531 14.066 -4.436 1.00 98.38 89 LYS A O 1
ATOM 728 N N . LYS A 1 90 ? -8.966 1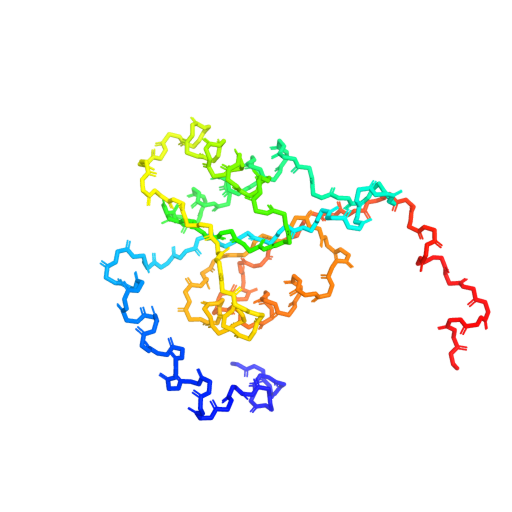2.548 -4.946 1.00 98.06 90 LYS A N 1
ATOM 729 C CA . LYS A 1 90 ? -9.787 11.850 -5.953 1.00 98.06 90 LYS A CA 1
ATOM 730 C C . LYS A 1 90 ? -10.838 10.936 -5.320 1.00 98.06 90 LYS A C 1
ATOM 732 O O . LYS A 1 90 ? -11.885 10.666 -5.908 1.00 98.06 90 LYS A O 1
ATOM 737 N N . GLY A 1 91 ? -10.540 10.439 -4.128 1.00 97.00 91 GLY A N 1
ATOM 738 C CA . GLY A 1 91 ? -11.406 9.583 -3.338 1.00 97.00 91 GLY A CA 1
ATOM 739 C C . GLY A 1 91 ? -12.532 10.325 -2.623 1.00 97.00 91 GLY A C 1
ATOM 740 O O . GLY A 1 91 ? -13.581 9.721 -2.399 1.00 97.00 91 GLY A O 1
ATOM 741 N N . ASN A 1 92 ? -12.322 11.617 -2.339 1.00 97.44 92 ASN A N 1
ATOM 742 C CA . ASN A 1 92 ? -13.077 12.414 -1.370 1.00 97.44 92 ASN A CA 1
ATOM 743 C C . ASN A 1 92 ? -13.060 11.780 0.035 1.00 97.44 92 ASN A C 1
ATOM 745 O O . ASN A 1 92 ? -14.094 11.649 0.687 1.00 97.44 92 ASN A O 1
ATOM 749 N N . TRP A 1 93 ? -11.881 11.320 0.463 1.00 96.62 93 TRP A N 1
ATOM 750 C CA . TRP A 1 93 ? -11.668 10.741 1.792 1.00 96.62 93 TRP A CA 1
ATOM 751 C C . TRP A 1 93 ? -11.291 11.813 2.818 1.00 96.62 93 TRP A C 1
ATOM 753 O O . TRP A 1 93 ? -10.952 12.937 2.454 1.00 96.62 93 TRP A O 1
ATOM 763 N N . SER A 1 94 ? -11.311 11.456 4.103 1.00 95.44 94 SER A N 1
ATOM 764 C CA . SER A 1 94 ? -10.785 12.323 5.158 1.00 95.44 94 SER A CA 1
ATOM 765 C C . SER A 1 94 ? -9.277 12.565 4.989 1.00 95.44 94 SER A C 1
ATOM 767 O O . SER A 1 94 ? -8.559 11.742 4.418 1.00 95.44 94 SER A O 1
ATOM 769 N N . GLU A 1 95 ? -8.775 13.692 5.496 1.00 94.38 95 GLU A N 1
ATOM 770 C CA . GLU A 1 95 ? -7.352 14.058 5.372 1.00 94.38 95 GLU A CA 1
ATOM 771 C C . GLU A 1 95 ? -6.413 13.046 6.049 1.00 94.38 95 GLU A C 1
ATOM 773 O O . GLU A 1 95 ? -5.288 12.828 5.606 1.00 94.38 95 GLU A O 1
ATOM 778 N N . ASP A 1 96 ? -6.904 12.370 7.086 1.00 92.88 96 ASP A N 1
ATOM 779 C CA . ASP A 1 96 ? -6.217 11.315 7.830 1.00 92.88 96 ASP A CA 1
ATOM 780 C C . ASP A 1 96 ? -6.491 9.906 7.258 1.00 92.88 96 ASP A C 1
ATOM 782 O O . ASP A 1 96 ? -6.306 8.897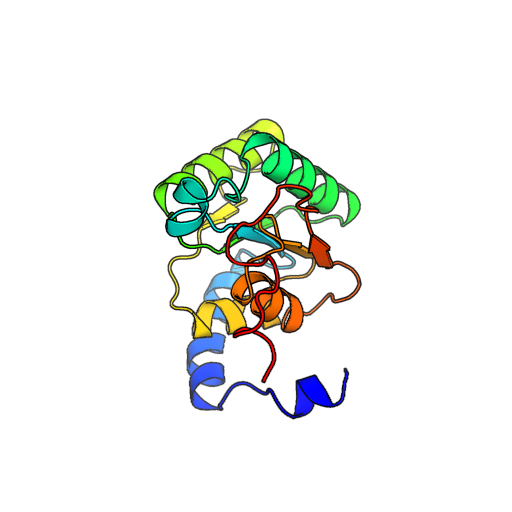 7.940 1.00 92.88 96 ASP A O 1
ATOM 786 N N . ALA A 1 97 ? -7.018 9.786 6.036 1.00 95.44 97 ALA A N 1
ATOM 787 C CA . ALA A 1 97 ? -7.390 8.485 5.484 1.00 95.44 97 ALA A CA 1
ATOM 788 C C . ALA A 1 97 ? -6.187 7.619 5.093 1.00 95.44 97 ALA A C 1
ATOM 790 O O . ALA A 1 97 ? -6.319 6.398 5.025 1.00 95.44 97 ALA A O 1
ATOM 791 N N . VAL A 1 98 ? -5.024 8.215 4.818 1.00 97.12 98 VAL A N 1
ATOM 792 C CA . VAL A 1 98 ? -3.884 7.510 4.219 1.00 97.12 98 VAL A CA 1
ATOM 793 C C . VAL A 1 98 ? -2.646 7.598 5.102 1.00 97.12 98 VAL A C 1
ATOM 795 O O . VAL A 1 98 ? -2.175 8.687 5.420 1.00 97.12 98 VAL A O 1
ATOM 798 N N . ILE A 1 99 ? -2.057 6.443 5.409 1.00 95.88 99 ILE A N 1
ATOM 799 C CA . ILE A 1 99 ? -0.744 6.335 6.043 1.00 95.88 99 ILE A CA 1
ATOM 800 C C . ILE A 1 99 ? 0.310 6.022 4.978 1.00 95.88 99 ILE A C 1
ATOM 802 O O . ILE A 1 99 ? 0.130 5.149 4.130 1.00 95.88 99 ILE A O 1
ATOM 806 N N . VAL A 1 100 ? 1.449 6.706 5.054 1.00 97.56 100 VAL A N 1
ATOM 807 C CA . VAL A 1 100 ? 2.659 6.379 4.289 1.00 97.56 100 VAL A CA 1
ATOM 808 C C . VAL A 1 100 ? 3.603 5.623 5.214 1.00 97.56 100 VAL A C 1
ATOM 810 O O . VAL A 1 100 ? 4.027 6.179 6.230 1.00 97.56 100 VAL A O 1
ATOM 813 N N . SER A 1 101 ? 3.939 4.374 4.879 1.00 96.62 101 SER A N 1
ATOM 814 C CA . SER A 1 101 ? 4.863 3.592 5.698 1.00 96.62 101 SER A CA 1
ATOM 815 C C . SER A 1 101 ? 6.237 4.261 5.766 1.00 96.62 101 SER A C 1
ATOM 817 O O . SER A 1 101 ? 6.796 4.712 4.759 1.00 96.62 101 SER A O 1
ATOM 819 N N . LYS A 1 102 ? 6.790 4.282 6.978 1.00 95.44 102 LYS A N 1
ATOM 820 C CA . LYS A 1 102 ? 8.171 4.667 7.293 1.00 95.44 102 LYS A CA 1
ATOM 821 C C . LYS A 1 102 ? 8.921 3.533 8.000 1.00 95.44 102 LYS A C 1
ATOM 823 O O . LYS A 1 102 ? 9.979 3.777 8.569 1.00 95.44 102 LYS A O 1
ATOM 828 N N . PHE A 1 103 ? 8.348 2.333 8.014 1.00 94.56 103 PHE A N 1
ATOM 829 C CA . PHE A 1 103 ? 8.926 1.200 8.715 1.00 94.56 103 PHE A CA 1
ATOM 830 C C . PHE A 1 103 ? 10.071 0.572 7.917 1.00 94.56 103 PHE A C 1
ATOM 832 O O . PHE A 1 103 ? 10.279 0.878 6.741 1.00 94.56 103 PHE A O 1
ATOM 839 N N . ASN A 1 104 ? 10.832 -0.292 8.587 1.00 94.69 104 ASN A N 1
ATOM 840 C CA . ASN A 1 104 ? 11.740 -1.210 7.913 1.00 94.69 104 ASN A CA 1
ATOM 841 C C . ASN A 1 104 ? 10.953 -2.386 7.302 1.00 94.69 104 ASN A C 1
ATOM 843 O O . ASN A 1 104 ? 9.762 -2.569 7.558 1.00 94.69 104 ASN A O 1
ATOM 847 N N . GLU A 1 105 ? 11.635 -3.196 6.498 1.00 94.56 105 GLU A N 1
ATOM 848 C CA . GLU A 1 105 ? 11.005 -4.227 5.669 1.00 94.56 105 GLU A CA 1
ATOM 849 C C . GLU A 1 105 ? 10.256 -5.289 6.479 1.00 94.56 105 GLU A C 1
ATOM 851 O O . GLU A 1 105 ? 9.128 -5.645 6.139 1.00 94.56 105 GLU A O 1
ATOM 856 N N . TYR A 1 106 ? 10.842 -5.785 7.574 1.00 94.69 106 TYR A N 1
ATOM 857 C CA . TYR A 1 106 ? 10.186 -6.819 8.377 1.00 94.69 106 TYR A CA 1
ATOM 858 C C . TYR A 1 106 ? 8.912 -6.275 9.041 1.00 94.69 106 TYR A C 1
ATOM 860 O O . TYR A 1 106 ? 7.908 -6.984 9.129 1.00 94.69 106 TYR A O 1
ATOM 868 N N . MET A 1 107 ? 8.939 -5.020 9.498 1.00 95.56 107 MET A N 1
ATOM 869 C CA . MET A 1 107 ? 7.786 -4.383 10.119 1.00 95.56 107 MET A CA 1
ATOM 870 C C . MET A 1 107 ? 6.714 -4.073 9.073 1.00 95.56 107 MET A C 1
ATOM 872 O O . MET A 1 107 ? 5.538 -4.263 9.360 1.00 95.56 107 MET A O 1
ATOM 876 N N . ASP A 1 108 ? 7.081 -3.707 7.842 1.00 96.38 108 ASP A N 1
ATOM 877 C CA . ASP A 1 108 ? 6.131 -3.613 6.726 1.00 96.38 108 ASP A CA 1
ATOM 878 C C . ASP A 1 108 ? 5.425 -4.954 6.468 1.00 96.38 108 ASP A C 1
ATOM 880 O O . ASP A 1 108 ? 4.195 -5.001 6.372 1.00 96.38 108 ASP A O 1
ATOM 884 N N . LEU A 1 109 ? 6.176 -6.063 6.435 1.00 96.19 109 LEU A N 1
ATOM 885 C CA . LEU A 1 109 ? 5.613 -7.414 6.312 1.00 96.19 109 LEU A CA 1
ATOM 886 C C . LEU A 1 109 ? 4.681 -7.745 7.484 1.00 96.19 109 LEU A C 1
ATOM 888 O O . LEU A 1 109 ? 3.580 -8.268 7.277 1.00 96.19 109 LEU A O 1
ATOM 892 N N . TYR A 1 110 ? 5.085 -7.406 8.710 1.00 95.06 110 TYR A N 1
ATOM 893 C CA . TYR A 1 110 ? 4.277 -7.656 9.897 1.00 95.06 110 TYR A CA 1
ATOM 894 C C . TYR A 1 110 ? 2.988 -6.834 9.890 1.00 95.06 110 TYR A C 1
ATOM 896 O O . TYR A 1 110 ? 1.901 -7.395 10.040 1.00 95.06 110 TYR A O 1
ATOM 904 N N . VAL A 1 111 ? 3.081 -5.529 9.637 1.00 94.00 111 VAL A N 1
ATOM 905 C CA . VAL A 1 111 ? 1.936 -4.620 9.529 1.00 94.00 111 VAL A CA 1
ATOM 906 C C . VAL A 1 111 ? 0.988 -5.070 8.428 1.00 94.00 111 VAL A C 1
ATOM 908 O O . VAL A 1 111 ? -0.227 -5.115 8.652 1.00 94.00 111 VAL A O 1
ATOM 911 N N . SER A 1 112 ? 1.527 -5.501 7.284 1.00 94.44 112 SER A N 1
ATOM 912 C CA . SER A 1 112 ? 0.723 -6.079 6.211 1.00 94.44 112 SER A CA 1
ATOM 913 C C . SER A 1 112 ? -0.091 -7.279 6.697 1.00 94.44 112 SER A C 1
ATOM 915 O O . SER A 1 112 ? -1.308 -7.339 6.495 1.00 94.44 112 SER A O 1
ATOM 917 N N . SER A 1 113 ? 0.553 -8.191 7.432 1.00 93.06 113 SER A N 1
ATOM 918 C CA . SER A 1 113 ? -0.091 -9.400 7.955 1.00 93.06 113 SER A CA 1
ATOM 919 C C . SER A 1 113 ? -1.241 -9.135 8.927 1.00 93.06 113 SER A C 1
ATOM 921 O O . SER A 1 113 ? -2.157 -9.952 9.045 1.00 93.06 113 SER A O 1
ATOM 923 N N . GLN A 1 114 ? -1.202 -7.996 9.620 1.00 92.25 114 GLN A N 1
ATOM 924 C CA . GLN A 1 114 ? -2.123 -7.685 10.708 1.00 92.25 114 GLN A CA 1
ATOM 925 C C . GLN A 1 114 ? -3.240 -6.713 10.320 1.00 92.25 114 GLN A C 1
ATOM 927 O O . GLN A 1 114 ? -4.315 -6.785 10.926 1.00 92.25 114 GLN A O 1
ATOM 932 N N . LEU A 1 115 ? -3.000 -5.793 9.376 1.00 92.75 115 LEU A N 1
ATOM 933 C CA . LEU A 1 115 ? -3.919 -4.680 9.087 1.00 92.75 115 LEU A CA 1
ATOM 934 C C . LEU A 1 115 ? -4.490 -4.674 7.667 1.00 92.75 115 LEU A C 1
ATOM 936 O O . LEU A 1 115 ? -5.581 -4.130 7.466 1.00 92.75 115 LEU A O 1
ATOM 940 N N . CYS A 1 116 ? -3.800 -5.265 6.689 1.00 94.25 116 CYS A N 1
ATOM 941 C CA . CYS A 1 116 ? -4.253 -5.237 5.301 1.00 94.25 116 CYS A CA 1
ATOM 942 C C . CYS A 1 116 ? -5.402 -6.223 5.075 1.00 94.25 116 CYS A C 1
ATOM 944 O O . CYS A 1 116 ? -5.241 -7.442 5.195 1.00 94.25 116 CYS A O 1
ATOM 946 N N . ARG A 1 117 ? -6.575 -5.684 4.723 1.00 94.12 117 ARG A N 1
ATOM 947 C CA . ARG A 1 117 ? -7.760 -6.470 4.338 1.00 94.12 117 ARG A CA 1
ATOM 948 C C . ARG A 1 117 ? -7.884 -6.633 2.840 1.00 94.12 117 ARG A C 1
ATOM 950 O O . ARG A 1 117 ? -8.384 -7.655 2.397 1.00 94.12 117 ARG A O 1
ATOM 957 N N . SER A 1 118 ? -7.422 -5.638 2.100 1.00 96.25 118 SER A N 1
ATOM 958 C CA . SER A 1 118 ? -7.271 -5.682 0.656 1.00 96.25 118 SER A CA 1
ATOM 959 C C . SER A 1 118 ? -5.894 -5.137 0.308 1.00 96.25 118 SER A C 1
ATOM 961 O O . SER A 1 118 ? -5.363 -4.289 1.030 1.00 96.25 118 SER A O 1
ATOM 963 N N . PHE A 1 119 ? -5.299 -5.639 -0.766 1.00 97.69 119 PHE A N 1
ATOM 964 C CA . PHE A 1 119 ? -3.932 -5.312 -1.142 1.00 97.69 119 PHE A CA 1
ATOM 965 C C . PHE A 1 119 ? -3.835 -5.069 -2.647 1.00 97.69 119 PHE A C 1
ATOM 967 O O . PHE A 1 119 ? -4.312 -5.886 -3.427 1.00 97.69 119 PHE A O 1
ATOM 974 N N . LEU A 1 120 ? -3.211 -3.966 -3.060 1.00 98.19 120 LEU A N 1
ATOM 975 C CA . LEU A 1 120 ? -2.909 -3.659 -4.457 1.00 98.19 120 LEU A CA 1
ATOM 976 C C . LEU A 1 120 ? -1.399 -3.620 -4.681 1.00 98.19 120 LEU A C 1
ATOM 978 O O . LEU A 1 120 ? -0.697 -2.757 -4.152 1.00 98.19 120 LEU A O 1
ATOM 982 N N . ILE A 1 121 ? -0.909 -4.520 -5.525 1.00 98.12 121 ILE A N 1
ATOM 983 C CA . ILE A 1 121 ? 0.467 -4.523 -6.015 1.00 98.12 121 ILE A CA 1
ATOM 984 C C . ILE A 1 121 ? 0.505 -3.705 -7.312 1.00 98.12 121 ILE A C 1
ATOM 986 O O . ILE A 1 121 ? 0.114 -4.187 -8.373 1.00 98.12 121 ILE A O 1
ATOM 990 N N . SER A 1 122 ? 0.958 -2.453 -7.239 1.00 96.81 122 SER A N 1
ATOM 991 C CA . SER A 1 122 ? 1.011 -1.573 -8.423 1.00 96.81 122 SER A CA 1
ATOM 992 C C . SER A 1 122 ? 2.211 -1.828 -9.342 1.00 96.81 122 SER A C 1
ATOM 994 O O . SER A 1 122 ? 2.208 -1.406 -10.493 1.00 96.81 122 SER A O 1
ATOM 996 N N . ALA A 1 123 ? 3.228 -2.521 -8.831 1.00 93.12 123 ALA A N 1
ATOM 997 C CA . ALA A 1 123 ? 4.400 -2.966 -9.571 1.00 93.12 123 ALA A CA 1
ATOM 998 C C . ALA A 1 123 ? 4.510 -4.489 -9.426 1.00 93.12 123 ALA A C 1
ATOM 1000 O O . ALA A 1 123 ? 5.199 -4.987 -8.532 1.00 93.12 123 ALA A O 1
ATOM 1001 N N . ALA A 1 124 ? 3.780 -5.228 -10.268 1.00 91.81 124 ALA A N 1
ATOM 1002 C CA . ALA A 1 124 ? 3.642 -6.688 -10.175 1.00 91.81 124 ALA A CA 1
ATOM 1003 C C . ALA A 1 124 ? 4.963 -7.453 -10.340 1.00 91.81 124 ALA A C 1
ATOM 1005 O O . ALA A 1 124 ? 5.038 -8.647 -10.079 1.00 91.81 124 ALA A O 1
ATOM 1006 N N . THR A 1 125 ? 6.031 -6.784 -10.750 1.00 90.12 125 THR A N 1
ATOM 1007 C CA . THR A 1 125 ? 7.345 -7.391 -10.963 1.00 90.12 125 THR A CA 1
ATOM 1008 C C . THR A 1 125 ? 8.280 -7.252 -9.770 1.00 90.12 125 THR A C 1
ATOM 1010 O O . THR A 1 125 ? 9.383 -7.802 -9.807 1.00 90.12 125 THR A O 1
ATOM 1013 N N . SER A 1 126 ? 7.821 -6.595 -8.700 1.00 92.69 126 SER A N 1
ATOM 1014 C CA . SER A 1 126 ? 8.494 -6.527 -7.406 1.00 92.69 126 SER A CA 1
ATOM 1015 C C . SER A 1 126 ? 8.141 -7.730 -6.529 1.00 92.69 126 SER A C 1
ATOM 1017 O O . SER A 1 126 ? 6.994 -7.896 -6.112 1.00 92.69 126 SER A O 1
ATOM 1019 N N . THR A 1 127 ? 9.142 -8.540 -6.182 1.00 94.06 127 THR A N 1
ATOM 1020 C CA . THR A 1 127 ? 8.991 -9.682 -5.261 1.00 94.06 127 THR A CA 1
ATOM 1021 C C . THR A 1 127 ? 8.591 -9.245 -3.853 1.00 94.06 127 THR A C 1
ATOM 1023 O O . THR A 1 127 ? 7.810 -9.933 -3.200 1.00 94.06 127 THR A O 1
ATOM 1026 N N . PHE A 1 128 ? 9.055 -8.079 -3.393 1.00 96.31 128 PHE A N 1
ATOM 1027 C CA . PHE A 1 128 ? 8.682 -7.539 -2.084 1.00 96.31 128 PHE A CA 1
ATOM 1028 C C . PHE A 1 128 ? 7.176 -7.256 -1.984 1.00 96.31 128 PHE A C 1
ATOM 1030 O O . PHE A 1 128 ? 6.542 -7.614 -0.991 1.00 96.31 128 PHE A O 1
ATOM 1037 N N . GLY A 1 129 ? 6.571 -6.717 -3.050 1.00 96.81 129 GLY A N 1
ATOM 1038 C CA . GLY A 1 129 ? 5.120 -6.530 -3.136 1.00 96.81 129 GLY A CA 1
ATOM 1039 C C . GLY A 1 129 ? 4.341 -7.840 -2.991 1.00 96.81 129 GLY A C 1
ATOM 1040 O O . GLY A 1 129 ? 3.332 -7.884 -2.285 1.00 96.81 129 GLY A O 1
ATOM 1041 N N . TRP A 1 130 ? 4.844 -8.924 -3.588 1.00 96.00 130 TRP A N 1
ATOM 1042 C CA . TRP A 1 130 ? 4.262 -10.259 -3.439 1.00 96.00 130 TRP A CA 1
ATOM 1043 C C . TRP A 1 130 ? 4.439 -10.834 -2.038 1.00 96.00 130 TRP A C 1
ATOM 1045 O O . TRP A 1 130 ? 3.506 -11.448 -1.535 1.00 96.00 130 TRP A O 1
ATOM 1055 N N . TRP A 1 131 ? 5.573 -10.601 -1.374 1.00 96.56 131 TRP A N 1
ATOM 1056 C CA . TRP A 1 131 ? 5.759 -11.013 0.020 1.00 96.56 131 TRP A CA 1
ATOM 1057 C C . TRP A 1 131 ? 4.808 -10.283 0.971 1.00 96.56 131 TRP A C 1
ATOM 1059 O O . TRP A 1 131 ? 4.172 -10.919 1.812 1.00 96.56 131 TRP A O 1
ATOM 1069 N N . LEU A 1 132 ? 4.629 -8.970 0.801 1.00 96.81 132 LEU A N 1
ATOM 1070 C CA . LEU A 1 132 ? 3.647 -8.202 1.572 1.00 96.81 132 LEU A CA 1
ATOM 1071 C C . LEU A 1 132 ? 2.231 -8.745 1.377 1.00 96.81 132 LEU A C 1
ATOM 1073 O O . LEU A 1 132 ? 1.525 -8.993 2.360 1.00 96.81 132 LEU A O 1
ATOM 1077 N N . ALA A 1 133 ? 1.830 -8.962 0.124 1.00 95.81 133 ALA A N 1
ATOM 1078 C CA . ALA A 1 133 ? 0.523 -9.510 -0.205 1.00 95.81 133 ALA A CA 1
ATOM 1079 C C . ALA A 1 133 ? 0.358 -10.945 0.312 1.00 95.81 133 ALA A C 1
ATOM 1081 O O . ALA A 1 133 ? -0.695 -11.273 0.851 1.00 95.81 133 ALA A O 1
ATOM 1082 N N . PHE A 1 134 ? 1.399 -11.778 0.231 1.00 94.19 134 PHE A N 1
ATOM 1083 C CA . PHE A 1 134 ? 1.403 -13.147 0.746 1.00 94.19 134 PHE A CA 1
ATOM 1084 C C . PHE A 1 134 ? 1.136 -13.201 2.247 1.00 94.19 134 PHE A C 1
ATOM 1086 O O . PHE A 1 134 ? 0.515 -14.160 2.698 1.00 94.19 134 PHE A O 1
ATOM 1093 N N . PHE A 1 135 ? 1.565 -12.206 3.026 1.00 92.44 135 PHE A N 1
ATOM 1094 C CA . PHE A 1 135 ? 1.293 -12.168 4.463 1.00 92.44 135 PHE A CA 1
ATOM 1095 C C . PHE A 1 135 ? -0.057 -11.542 4.826 1.00 92.44 135 PHE A C 1
ATOM 1097 O O . PHE A 1 135 ? -0.587 -11.868 5.887 1.00 92.44 135 PHE A O 1
ATOM 1104 N N . ALA A 1 136 ? -0.650 -10.714 3.960 1.00 92.38 136 ALA A N 1
ATOM 1105 C CA . ALA A 1 136 ? -1.906 -10.012 4.232 1.00 92.38 136 ALA A CA 1
ATOM 1106 C C . ALA A 1 136 ? -3.060 -10.956 4.633 1.00 92.38 136 ALA A C 1
ATOM 1108 O O . ALA A 1 136 ? -3.181 -12.085 4.141 1.00 92.38 136 ALA A O 1
ATOM 1109 N N . TYR A 1 137 ? -3.942 -10.501 5.527 1.00 80.25 137 TYR A N 1
ATOM 1110 C CA . TYR A 1 137 ? -5.004 -11.346 6.088 1.00 80.25 137 TYR A CA 1
ATOM 1111 C C . TYR A 1 137 ? -6.057 -11.760 5.037 1.00 80.25 137 TYR A C 1
ATOM 1113 O O . TYR A 1 137 ? -6.507 -12.905 5.054 1.00 80.25 137 TYR A O 1
ATOM 1121 N N . GLY A 1 138 ? -6.428 -10.865 4.112 1.00 73.31 138 GLY A N 1
ATOM 1122 C CA . GLY A 1 138 ? -7.452 -11.096 3.077 1.00 73.31 138 GLY A CA 1
ATOM 1123 C C . GLY A 1 138 ? -6.875 -11.554 1.736 1.00 73.31 138 GLY A C 1
ATOM 1124 O O . GLY A 1 138 ? -6.691 -10.747 0.829 1.00 73.31 138 GLY A O 1
ATOM 1125 N N . GLN A 1 139 ? -6.564 -12.848 1.604 1.00 82.06 139 GLN A N 1
ATOM 1126 C CA . GLN A 1 139 ? -6.000 -13.408 0.359 1.00 82.06 139 GLN A CA 1
ATOM 1127 C C . GLN A 1 139 ? -6.975 -13.423 -0.823 1.00 82.06 139 GLN A C 1
ATOM 1129 O O . GLN A 1 139 ? -6.543 -13.467 -1.968 1.00 82.06 139 GLN A O 1
ATOM 1134 N N . ASP A 1 140 ? -8.275 -13.343 -0.559 1.00 87.44 140 ASP A N 1
ATOM 1135 C CA . ASP A 1 140 ? -9.338 -13.186 -1.556 1.00 87.44 140 ASP A CA 1
ATOM 1136 C C . ASP A 1 140 ? -9.467 -11.739 -2.081 1.00 87.44 140 ASP A C 1
ATOM 1138 O O . ASP A 1 140 ? -10.291 -11.452 -2.954 1.00 87.44 140 ASP A O 1
ATOM 1142 N N . ALA A 1 141 ? -8.669 -10.815 -1.540 1.00 93.12 141 ALA A N 1
ATOM 1143 C CA . ALA A 1 141 ? -8.669 -9.395 -1.870 1.00 93.12 141 ALA A CA 1
ATOM 1144 C C . ALA A 1 141 ? -7.253 -8.885 -2.198 1.00 93.12 141 ALA A C 1
ATOM 1146 O O . ALA A 1 141 ? -6.889 -7.756 -1.865 1.00 93.12 141 ALA A O 1
ATOM 1147 N N . VAL A 1 142 ? -6.449 -9.721 -2.860 1.00 95.94 142 VAL A N 1
ATOM 1148 C CA . VAL A 1 142 ? -5.160 -9.326 -3.441 1.00 95.94 142 VAL A CA 1
ATOM 1149 C C . VAL A 1 142 ? -5.350 -9.028 -4.926 1.00 95.94 142 VAL A C 1
ATOM 1151 O O . VAL A 1 142 ? -5.805 -9.871 -5.694 1.00 95.94 142 VAL A O 1
ATOM 1154 N N . TYR A 1 143 ? -4.971 -7.821 -5.322 1.00 96.75 143 TYR A N 1
ATOM 1155 C CA . TYR A 1 143 ? -5.039 -7.301 -6.679 1.00 96.75 143 TYR A CA 1
ATOM 1156 C C . TYR A 1 143 ? -3.636 -6.918 -7.138 1.00 96.75 143 TYR A C 1
ATOM 1158 O O . TYR A 1 143 ? -2.804 -6.483 -6.339 1.00 96.75 143 TYR A O 1
ATOM 1166 N N . TYR A 1 144 ? -3.379 -7.017 -8.435 1.00 96.00 144 TYR A N 1
ATOM 1167 C CA . TYR A 1 144 ? -2.138 -6.543 -9.028 1.00 96.00 144 TYR A CA 1
ATOM 1168 C C . TYR A 1 144 ? -2.423 -5.826 -10.341 1.00 96.00 144 TYR A C 1
ATOM 1170 O O . TYR A 1 144 ? -3.386 -6.137 -11.043 1.00 96.00 144 TYR A O 1
ATOM 1178 N N . MET A 1 145 ? -1.591 -4.841 -10.653 1.00 93.00 145 MET A N 1
ATOM 1179 C CA . MET A 1 145 ? -1.603 -4.194 -11.956 1.00 93.00 145 MET A CA 1
ATOM 1180 C C . MET A 1 145 ? -0.755 -5.032 -12.914 1.00 93.00 145 MET A C 1
ATOM 1182 O O . MET A 1 145 ? 0.432 -5.211 -12.626 1.00 93.00 145 MET A O 1
ATOM 1186 N N . PRO A 1 146 ? -1.325 -5.579 -14.003 1.00 85.12 146 PRO A N 1
ATOM 1187 C CA . PRO A 1 146 ? -0.534 -6.313 -14.977 1.00 85.12 146 PRO A CA 1
ATOM 1188 C C . PRO A 1 146 ? 0.508 -5.378 -15.593 1.00 85.12 146 PRO A C 1
ATOM 1190 O O . PRO A 1 146 ? 0.233 -4.203 -15.841 1.00 85.12 146 PRO A O 1
ATOM 1193 N N . ASP A 1 147 ? 1.707 -5.906 -15.817 1.00 79.88 147 ASP A N 1
ATOM 1194 C CA . ASP A 1 147 ? 2.768 -5.197 -16.518 1.00 79.88 147 ASP A CA 1
ATOM 1195 C C . ASP A 1 147 ? 3.077 -5.943 -17.815 1.00 79.88 147 ASP A C 1
ATOM 1197 O O . ASP A 1 147 ? 3.661 -7.024 -17.791 1.00 79.88 147 ASP A O 1
ATOM 1201 N N . GLU A 1 148 ? 2.630 -5.382 -18.936 1.00 76.50 148 GLU A N 1
ATOM 1202 C CA . GLU A 1 148 ? 2.850 -5.933 -20.280 1.00 76.50 148 GLU A CA 1
ATOM 1203 C C . GLU A 1 148 ? 4.117 -5.365 -20.942 1.00 76.50 148 GLU A C 1
ATOM 1205 O O . GLU A 1 148 ? 4.435 -5.698 -22.084 1.00 76.50 148 GLU A O 1
ATOM 1210 N N . ARG A 1 149 ? 4.854 -4.480 -20.255 1.00 77.38 149 ARG A N 1
ATOM 1211 C CA . ARG A 1 149 ? 6.066 -3.860 -20.802 1.00 77.38 149 ARG A CA 1
ATOM 1212 C C . ARG A 1 149 ? 7.209 -4.874 -20.811 1.00 77.38 149 ARG A C 1
ATOM 1214 O O . ARG A 1 149 ? 7.381 -5.643 -19.867 1.00 77.38 149 ARG A O 1
ATOM 1221 N N . ILE A 1 150 ? 8.022 -4.842 -21.868 1.00 68.81 150 ILE A N 1
ATOM 1222 C CA . ILE A 1 150 ? 9.202 -5.705 -22.001 1.00 68.81 150 ILE A CA 1
ATOM 1223 C C . ILE A 1 150 ? 10.197 -5.360 -20.892 1.00 68.81 150 ILE A C 1
ATOM 1225 O O . ILE A 1 150 ? 10.645 -4.220 -20.783 1.00 68.81 150 ILE A O 1
ATOM 1229 N N . GLN A 1 151 ? 10.559 -6.359 -20.091 1.00 67.44 151 GLN A N 1
ATOM 1230 C CA . GLN A 1 151 ? 11.546 -6.226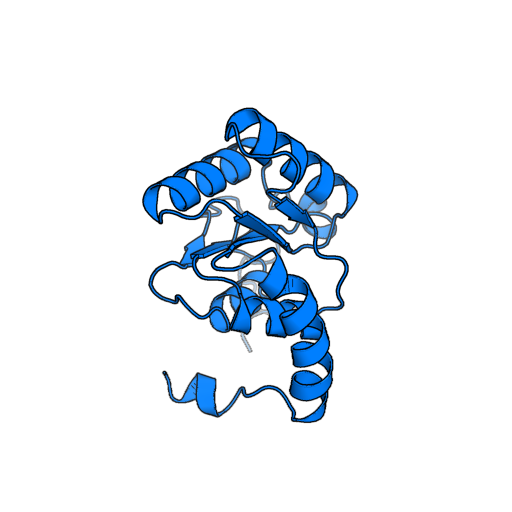 -19.023 1.00 67.44 151 GLN A CA 1
ATOM 1231 C C . GLN A 1 151 ? 12.833 -6.865 -19.513 1.00 67.44 151 GLN A C 1
ATOM 1233 O O . GLN A 1 151 ? 12.943 -8.087 -19.508 1.00 67.44 151 GLN A O 1
ATOM 1238 N N . VAL A 1 152 ? 13.768 -6.040 -19.989 1.00 61.91 152 VAL A N 1
ATOM 1239 C CA . VAL A 1 152 ? 15.017 -6.503 -20.619 1.00 61.91 152 VAL A CA 1
ATOM 1240 C C . VAL A 1 152 ? 15.784 -7.453 -19.689 1.00 61.91 152 VAL A C 1
ATOM 1242 O O . VAL A 1 152 ? 16.246 -8.492 -20.141 1.00 61.91 152 VAL A O 1
ATOM 1245 N N . ASP A 1 153 ? 15.765 -7.185 -18.380 1.00 59.34 153 ASP A N 1
ATOM 1246 C CA . ASP A 1 153 ? 16.411 -8.008 -17.342 1.00 59.34 153 ASP A CA 1
ATOM 1247 C C . ASP A 1 153 ? 15.623 -9.276 -16.951 1.00 59.34 153 ASP A C 1
ATOM 1249 O O . ASP A 1 153 ? 16.039 -10.030 -16.074 1.00 59.34 153 ASP A O 1
ATOM 1253 N N . LYS A 1 154 ? 14.442 -9.499 -17.541 1.00 57.25 154 LYS A N 1
ATOM 1254 C CA . LYS A 1 154 ? 13.629 -10.714 -17.345 1.00 57.25 154 LYS A CA 1
ATOM 1255 C C . LYS A 1 154 ? 13.342 -11.448 -18.646 1.00 57.25 154 LYS A C 1
ATOM 1257 O O . LYS A 1 154 ? 12.471 -12.318 -18.675 1.00 57.25 154 LYS A O 1
ATOM 1262 N N . VAL A 1 155 ? 14.052 -11.099 -19.717 1.00 58.88 155 VAL A N 1
ATOM 1263 C CA . VAL A 1 155 ? 14.151 -11.971 -20.881 1.00 58.88 155 VAL A CA 1
ATOM 1264 C C . VAL A 1 155 ? 15.051 -13.124 -20.453 1.00 58.88 155 VAL A C 1
ATOM 1266 O O . VAL A 1 155 ? 16.188 -12.867 -20.066 1.00 58.88 155 VAL A O 1
ATOM 1269 N N . PRO A 1 156 ? 14.562 -14.373 -20.452 1.00 53.72 156 PRO A N 1
ATOM 1270 C CA . PRO A 1 156 ? 15.405 -15.494 -20.090 1.00 53.72 156 PRO A CA 1
ATOM 1271 C C . PRO A 1 156 ? 16.566 -15.582 -21.085 1.00 53.72 156 PRO A C 1
ATOM 1273 O O . PRO A 1 156 ? 16.341 -15.829 -22.271 1.00 53.72 156 PRO A O 1
ATOM 1276 N N . ASP A 1 157 ? 17.788 -15.346 -20.620 1.00 61.25 157 ASP A N 1
ATOM 1277 C CA . ASP A 1 157 ? 18.992 -15.713 -21.354 1.00 61.25 157 ASP A CA 1
ATOM 1278 C C . ASP A 1 157 ? 19.479 -17.092 -20.885 1.00 61.25 157 ASP A C 1
ATOM 1280 O O . ASP A 1 157 ? 19.002 -17.643 -19.888 1.00 61.25 157 ASP A O 1
ATOM 1284 N N . GLY A 1 158 ? 20.389 -17.695 -21.647 1.00 56.25 158 GLY A N 1
ATOM 1285 C CA . GLY A 1 158 ? 20.909 -19.029 -21.347 1.00 56.25 158 GLY A CA 1
ATOM 1286 C C . GLY A 1 158 ? 21.675 -19.138 -20.022 1.00 56.25 158 GLY A C 1
ATOM 1287 O O . GLY A 1 158 ? 21.982 -20.257 -19.630 1.00 56.25 158 GLY A O 1
ATOM 1288 N N . GLU A 1 159 ? 21.975 -18.028 -19.337 1.00 54.47 159 GLU A N 1
ATOM 1289 C CA . GLU A 1 159 ? 22.633 -18.008 -18.022 1.00 54.47 159 GLU A CA 1
ATOM 1290 C C . GLU A 1 159 ? 21.631 -17.921 -16.855 1.00 54.47 159 GLU A C 1
ATOM 1292 O O . GLU A 1 159 ? 21.969 -18.251 -15.719 1.00 54.47 159 GLU A O 1
ATOM 1297 N N . LEU A 1 160 ? 20.380 -17.527 -17.122 1.00 50.81 160 LEU A N 1
ATOM 1298 C CA . LEU A 1 160 ? 19.293 -17.430 -16.134 1.00 50.81 160 LEU A CA 1
ATOM 1299 C C . LEU A 1 160 ? 18.559 -18.755 -15.867 1.00 50.81 160 LEU A C 1
ATOM 1301 O O . LEU A 1 160 ? 17.723 -18.823 -14.960 1.00 50.81 160 LEU A O 1
ATOM 1305 N N . PHE A 1 161 ? 18.884 -19.810 -16.613 1.00 47.75 161 PHE A N 1
ATOM 1306 C CA . PHE A 1 161 ? 18.465 -21.176 -16.316 1.00 47.75 161 PHE A CA 1
ATOM 1307 C C . PHE A 1 161 ? 19.658 -21.951 -15.752 1.00 47.75 161 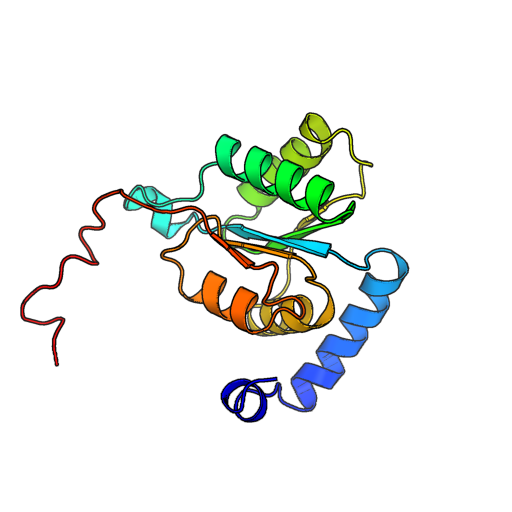PHE A C 1
ATOM 1309 O O . PHE A 1 161 ? 20.572 -22.309 -16.490 1.00 47.75 161 PHE A O 1
ATOM 1316 N N . LEU A 1 162 ? 19.642 -22.182 -14.437 1.00 42.25 162 LEU A N 1
ATOM 1317 C CA . LEU A 1 162 ? 20.475 -23.208 -13.799 1.00 42.25 162 LEU A CA 1
ATOM 1318 C C . LEU A 1 162 ? 20.165 -24.597 -14.370 1.00 42.25 162 LEU A C 1
ATOM 1320 O O . LEU A 1 162 ? 18.963 -24.878 -14.597 1.00 42.25 162 LEU A O 1
#

Foldseek 3Di:
DDPVPVVPDDDPVLCVVLVVVVVVCVVPAAAAAEEEFEADVCVVQVLGFDLPVRLVVSLVLCVVVVHQAYEYHYDDQVSLVVSLVSNCVVNVGDNRRYHYDPDDLSSLLSCLLHGYQAYEYRRVPDPSSVSSLVNHPHVVRYYYDDDPDDRVVPPDDPVNPD

Secondary structure (DSSP, 8-state):
--HHHHHSPPPHHHHHHHHHHHHHHHTT--SEEEEEE--TGGGTTT-PPPHHHHHHHHHHHHHHTT--EEEEEES-HHHHHHHHHHHHHHHT--TTSEEEP-S-HHHHHHHHHHHEEEEEESSTT-HHHHHHHHHSS-GGGEEE----S--GGGS--TTS--

InterPro domains:
  IPR002516 Glycosyl transferase, family 11 [PF01531] (18-145)
  IPR052501 Alpha-1-2 Fucosyltransferase [PTHR22898] (2-145)

Sequence (162 aa):
MSEIRKLLQFSNDYRREGNYMIDLLRMNYSNLMCIHIRRTDFVGINVATDMKSTVDAANNIARQRGLSKFLIFGDDKNFMHKMSLSIIKKGNWSEDAVIVSKFNEYMDLYVSSQLCRSFLISAATSTFGWWLAFFAYGQDAVYYMPDERIQVDKVPDGELFL